Protein AF-A0A927E392-F1 (afdb_monomer_lite)

Sequence (57 aa):
MEDFRFHDLRHTWASWLIQSGVPLSVLQEMGGWESIEMVRRYAHLGAEPPDRTRTEN

Structure (mmCIF, N/CA/C/O backbone):
data_AF-A0A927E392-F1
#
_entry.id   AF-A0A927E392-F1
#
loop_
_atom_site.group_PDB
_atom_site.id
_atom_site.type_symbol
_atom_site.label_atom_id
_atom_site.label_alt_id
_atom_site.label_comp_id
_atom_site.label_asym_id
_atom_site.label_entity_id
_atom_site.label_seq_id
_atom_site.pdbx_PDB_ins_code
_atom_site.Cartn_x
_atom_site.Cartn_y
_atom_site.Cartn_z
_atom_site.occupancy
_atom_site.B_iso_or_equiv
_atom_site.auth_seq_id
_atom_site.auth_comp_id
_atom_site.auth_asym_id
_atom_site.auth_atom_id
_atom_site.pdbx_PDB_model_num
ATOM 1 N N . MET A 1 1 ? 19.966 -3.694 -11.808 1.00 50.12 1 MET A N 1
ATOM 2 C CA . MET A 1 1 ? 19.588 -2.278 -12.032 1.00 50.12 1 MET A CA 1
ATOM 3 C C . MET A 1 1 ? 18.633 -2.218 -13.223 1.00 50.12 1 MET A C 1
ATOM 5 O O . MET A 1 1 ? 18.950 -1.606 -14.232 1.00 50.12 1 MET A O 1
ATOM 9 N N . GLU A 1 2 ? 17.470 -2.864 -13.111 1.00 51.00 2 GLU A N 1
ATOM 10 C CA . GLU A 1 2 ? 16.389 -2.802 -14.120 1.00 51.00 2 GLU A CA 1
ATOM 11 C C . GLU A 1 2 ? 15.036 -2.429 -13.463 1.00 51.00 2 GLU A C 1
ATOM 13 O O . GLU A 1 2 ? 14.029 -2.225 -14.134 1.00 51.00 2 GLU A O 1
ATOM 18 N N . ASP A 1 3 ? 15.031 -2.243 -12.137 1.00 51.53 3 ASP A N 1
ATOM 19 C CA . ASP A 1 3 ? 13.838 -2.158 -11.288 1.00 51.53 3 ASP A CA 1
ATOM 20 C C . ASP A 1 3 ? 13.344 -0.731 -10.998 1.00 51.53 3 ASP A C 1
ATOM 22 O O . ASP A 1 3 ? 12.234 -0.556 -10.509 1.00 51.53 3 ASP A O 1
ATOM 26 N N . PHE A 1 4 ? 14.116 0.307 -11.327 1.00 56.12 4 PHE A N 1
ATOM 27 C CA . PHE A 1 4 ? 13.883 1.698 -10.884 1.00 56.12 4 PHE A CA 1
ATOM 28 C C . PHE A 1 4 ? 12.599 2.373 -11.410 1.00 56.12 4 PHE A C 1
ATOM 30 O O . PHE A 1 4 ? 12.329 3.520 -11.088 1.00 56.12 4 PHE A O 1
ATOM 37 N N . ARG A 1 5 ? 11.809 1.721 -12.272 1.00 63.97 5 ARG A N 1
ATOM 38 C CA . ARG A 1 5 ? 10.506 2.262 -12.715 1.00 63.97 5 ARG A CA 1
ATOM 39 C C . ARG A 1 5 ? 9.321 1.454 -12.221 1.00 63.97 5 ARG A C 1
ATOM 41 O O . ARG A 1 5 ? 8.334 2.035 -11.782 1.00 63.97 5 ARG A O 1
ATOM 48 N N . PHE A 1 6 ? 9.409 0.127 -12.267 1.00 64.19 6 PHE A N 1
ATOM 49 C CA . PHE A 1 6 ? 8.352 -0.735 -11.737 1.00 64.19 6 PHE A CA 1
ATOM 50 C C . PHE A 1 6 ? 8.350 -0.757 -10.209 1.00 64.19 6 PHE A C 1
ATOM 52 O O . PHE A 1 6 ? 7.279 -0.790 -9.604 1.00 64.19 6 PHE A O 1
ATOM 59 N N . HIS A 1 7 ? 9.527 -0.693 -9.585 1.00 73.75 7 HIS A N 1
ATOM 60 C CA . HIS A 1 7 ? 9.657 -0.623 -8.135 1.00 73.75 7 HIS A CA 1
ATOM 61 C C . HIS A 1 7 ? 9.108 0.705 -7.602 1.00 73.75 7 HIS A C 1
ATOM 63 O O . HIS A 1 7 ? 8.295 0.689 -6.684 1.00 73.75 7 HIS A O 1
ATOM 69 N N . ASP A 1 8 ? 9.441 1.832 -8.237 1.00 71.12 8 ASP A N 1
ATOM 70 C CA . ASP A 1 8 ? 8.894 3.152 -7.901 1.00 71.12 8 ASP A CA 1
ATOM 71 C C . ASP A 1 8 ? 7.374 3.231 -8.095 1.00 71.12 8 ASP A C 1
ATOM 73 O O . ASP A 1 8 ? 6.668 3.705 -7.207 1.00 71.12 8 ASP A O 1
ATOM 77 N N . LEU A 1 9 ? 6.836 2.677 -9.191 1.00 79.12 9 LEU A N 1
ATOM 78 C CA . LEU A 1 9 ? 5.385 2.591 -9.398 1.00 79.12 9 LEU A CA 1
ATOM 79 C C . LEU A 1 9 ? 4.707 1.769 -8.289 1.00 79.12 9 LEU A C 1
ATOM 81 O O . LEU A 1 9 ? 3.685 2.182 -7.741 1.00 79.12 9 LEU A O 1
ATOM 85 N N . ARG A 1 10 ? 5.293 0.618 -7.932 1.00 77.31 10 ARG A N 1
ATOM 86 C CA . ARG A 1 10 ? 4.812 -0.242 -6.841 1.00 77.31 10 ARG A CA 1
ATOM 87 C C . ARG A 1 10 ? 4.894 0.480 -5.491 1.00 77.31 10 ARG A C 1
ATOM 89 O O . ARG A 1 10 ? 3.985 0.323 -4.682 1.00 77.31 10 ARG A O 1
ATOM 96 N N . HIS A 1 11 ? 5.917 1.306 -5.273 1.00 77.88 11 HIS A N 1
ATOM 97 C CA . HIS A 1 11 ? 6.040 2.176 -4.101 1.00 77.88 11 HIS A CA 1
ATOM 98 C C . HIS A 1 11 ? 4.943 3.244 -4.056 1.00 77.88 11 HIS A C 1
ATOM 100 O O . HIS A 1 11 ? 4.264 3.365 -3.039 1.00 77.88 11 HIS A O 1
ATOM 106 N N . THR A 1 12 ? 4.728 3.991 -5.143 1.00 80.88 12 THR A N 1
ATOM 107 C CA . THR A 1 12 ? 3.685 5.028 -5.207 1.00 80.88 12 THR A CA 1
ATOM 108 C C . THR A 1 12 ? 2.296 4.429 -4.996 1.00 80.88 12 THR A C 1
ATOM 110 O O . THR A 1 12 ? 1.514 4.943 -4.197 1.00 80.88 12 THR A O 1
ATOM 113 N N . TRP A 1 13 ? 2.011 3.309 -5.660 1.00 84.19 13 TRP A N 1
ATOM 114 C CA . TRP A 1 13 ? 0.743 2.598 -5.536 1.00 84.19 13 TRP A CA 1
ATOM 115 C C . TRP A 1 13 ? 0.513 2.061 -4.116 1.00 84.19 13 TRP A C 1
ATOM 117 O O . TRP A 1 13 ? -0.566 2.265 -3.558 1.00 84.19 13 TRP A O 1
ATOM 127 N N . ALA A 1 14 ? 1.529 1.460 -3.485 1.00 79.56 14 ALA A N 1
ATOM 128 C CA . ALA A 1 14 ? 1.422 0.986 -2.106 1.00 79.56 14 ALA A CA 1
ATOM 129 C C . ALA A 1 14 ? 1.147 2.138 -1.123 1.00 79.56 14 ALA A C 1
ATOM 131 O O . ALA A 1 14 ? 0.249 2.033 -0.288 1.00 79.56 14 ALA A O 1
ATOM 132 N N . SER A 1 15 ? 1.851 3.265 -1.260 1.00 77.75 15 SER A N 1
ATOM 133 C CA . SER A 1 15 ? 1.642 4.448 -0.415 1.00 77.75 15 SER A CA 1
ATOM 134 C C . SER A 1 15 ? 0.246 5.060 -0.568 1.00 77.75 15 SER A C 1
ATOM 136 O O . SER A 1 15 ? -0.309 5.563 0.408 1.00 77.75 15 SER A O 1
ATOM 138 N N . TRP A 1 16 ? -0.340 5.021 -1.768 1.00 81.81 16 TRP A N 1
ATOM 139 C CA . TRP A 1 16 ? -1.706 5.501 -2.014 1.00 81.81 16 TRP A CA 1
ATOM 140 C C . TRP A 1 16 ? -2.762 4.609 -1.366 1.00 81.81 16 TRP A C 1
ATOM 142 O O . TRP A 1 16 ? -3.691 5.112 -0.740 1.00 81.81 16 TRP A O 1
ATOM 152 N N . LEU A 1 17 ? -2.615 3.288 -1.470 1.00 81.81 17 LEU A N 1
ATOM 153 C CA . LEU A 1 17 ? -3.553 2.348 -0.854 1.00 81.81 17 LEU A CA 1
ATOM 154 C C . LEU A 1 17 ? -3.533 2.437 0.673 1.00 81.81 17 LEU A C 1
ATOM 156 O O . LEU A 1 17 ? -4.588 2.418 1.303 1.00 81.81 17 LEU A O 1
ATOM 160 N N . ILE A 1 18 ? -2.349 2.598 1.263 1.00 78.38 18 ILE A N 1
ATOM 161 C CA . ILE A 1 18 ? -2.202 2.754 2.714 1.00 78.38 18 ILE A CA 1
ATOM 162 C C . ILE A 1 18 ? -2.842 4.064 3.184 1.00 78.38 18 ILE A C 1
ATOM 164 O O . ILE A 1 18 ? -3.588 4.053 4.161 1.00 78.38 18 ILE A O 1
ATOM 168 N N . GLN A 1 19 ? -2.653 5.164 2.446 1.00 76.81 19 GLN A N 1
ATOM 169 C CA . GLN A 1 19 ? -3.360 6.426 2.709 1.00 76.81 19 GLN A CA 1
ATOM 170 C C . GLN A 1 19 ? -4.877 6.315 2.515 1.00 76.81 19 GLN A C 1
ATOM 172 O O . GLN A 1 19 ? -5.638 6.948 3.240 1.00 76.81 19 GLN A O 1
ATOM 177 N N . SER A 1 20 ? -5.334 5.478 1.581 1.00 82.12 20 SER A N 1
ATOM 178 C CA . SER A 1 20 ? -6.756 5.187 1.377 1.00 82.12 20 SER A CA 1
ATOM 179 C C . SER A 1 20 ? -7.356 4.277 2.463 1.00 82.12 20 SER A C 1
ATOM 181 O O . SER A 1 20 ? -8.552 3.991 2.409 1.00 82.12 20 SER A O 1
ATOM 183 N N . GLY A 1 21 ? -6.561 3.810 3.436 1.00 80.00 21 GLY A N 1
ATOM 184 C CA . GLY A 1 21 ? -7.014 2.954 4.536 1.00 80.00 21 GLY A CA 1
ATOM 185 C C . GLY A 1 21 ? -7.051 1.458 4.210 1.00 80.00 21 GLY A C 1
ATOM 186 O O . GLY A 1 21 ? -7.691 0.690 4.927 1.00 80.00 21 GLY A O 1
ATOM 187 N N . VAL A 1 22 ? -6.385 1.022 3.136 1.00 83.12 22 VAL A N 1
ATOM 188 C CA . VAL A 1 22 ? -6.324 -0.395 2.760 1.00 83.12 22 VAL A CA 1
ATOM 189 C C . VAL A 1 22 ? -5.378 -1.147 3.706 1.00 83.12 22 VAL A C 1
ATOM 191 O O . VAL A 1 22 ? -4.232 -0.728 3.895 1.00 83.12 22 VAL A O 1
ATOM 194 N N . PRO A 1 23 ? -5.816 -2.271 4.301 1.00 78.88 23 PRO A N 1
ATOM 195 C CA . PRO A 1 23 ? -4.992 -3.038 5.223 1.00 78.88 23 PRO A CA 1
ATOM 196 C C . PRO A 1 23 ? -3.849 -3.768 4.506 1.00 78.88 23 PRO A C 1
ATOM 198 O O . PRO A 1 23 ? -3.966 -4.206 3.360 1.00 78.88 23 PRO A O 1
ATOM 201 N N . LEU A 1 24 ? -2.742 -3.961 5.227 1.00 79.00 24 LEU A N 1
ATOM 202 C CA . LEU A 1 24 ? -1.506 -4.555 4.700 1.00 79.00 24 LEU A CA 1
ATOM 203 C C . LEU A 1 24 ? -1.676 -5.985 4.175 1.00 79.00 24 LEU A C 1
ATOM 205 O O . LEU A 1 24 ? -0.929 -6.388 3.292 1.00 79.00 24 LEU A O 1
ATOM 209 N N . SER A 1 25 ? -2.649 -6.736 4.692 1.00 80.94 25 SER A N 1
ATOM 210 C CA . SER A 1 25 ? -3.004 -8.070 4.195 1.00 80.94 25 SER A CA 1
ATOM 211 C C . SER A 1 25 ? -3.514 -8.026 2.754 1.00 80.94 25 SER A C 1
ATOM 213 O O . SER A 1 25 ? -3.092 -8.825 1.927 1.00 80.94 25 SER A O 1
ATOM 215 N N . VAL A 1 26 ? -4.351 -7.038 2.428 1.00 83.56 26 VAL A N 1
ATOM 216 C CA . VAL A 1 26 ? -4.885 -6.845 1.073 1.00 83.56 26 VAL A CA 1
ATOM 217 C C . VAL A 1 26 ? -3.782 -6.374 0.128 1.00 83.56 26 VAL A C 1
ATOM 219 O O . VAL A 1 26 ? -3.666 -6.881 -0.984 1.00 83.56 26 VAL A O 1
ATOM 222 N N . LEU A 1 27 ? -2.913 -5.463 0.582 1.00 81.94 27 LEU A N 1
ATOM 223 C CA . LEU A 1 27 ? -1.712 -5.099 -0.176 1.00 81.94 27 LEU A CA 1
ATOM 224 C C . LEU A 1 27 ? -0.832 -6.323 -0.447 1.00 81.94 27 LEU A C 1
ATOM 226 O O . LEU A 1 27 ? -0.394 -6.506 -1.579 1.00 81.94 27 LEU A O 1
ATOM 230 N N . GLN A 1 28 ? -0.607 -7.179 0.553 1.00 83.12 28 GLN A N 1
ATOM 231 C CA . GLN A 1 28 ? 0.200 -8.389 0.408 1.00 83.12 28 GLN A CA 1
ATOM 232 C C . GLN A 1 28 ? -0.313 -9.292 -0.717 1.00 83.12 28 GLN A C 1
ATOM 234 O O . GLN A 1 28 ? 0.477 -9.679 -1.582 1.00 83.12 28 GLN A O 1
ATOM 239 N N . GLU A 1 29 ? -1.618 -9.573 -0.729 1.00 83.62 29 GLU A N 1
ATOM 240 C CA . GLU A 1 29 ? -2.255 -10.379 -1.775 1.00 83.62 29 GLU A CA 1
ATOM 241 C C . GLU A 1 29 ? -2.161 -9.709 -3.150 1.00 83.62 29 GLU A C 1
ATOM 243 O O . GLU A 1 29 ? -1.813 -10.359 -4.133 1.00 83.62 29 GLU A O 1
ATOM 248 N N . MET A 1 30 ? -2.399 -8.397 -3.229 1.00 81.50 30 MET A N 1
ATOM 249 C CA . MET A 1 30 ? -2.406 -7.676 -4.504 1.00 81.50 30 MET A CA 1
ATOM 250 C C . MET A 1 30 ? -1.011 -7.506 -5.127 1.00 81.50 30 MET A C 1
ATOM 252 O O . MET A 1 30 ? -0.882 -7.530 -6.349 1.00 81.50 30 MET A O 1
ATOM 256 N N . GLY A 1 31 ? 0.041 -7.316 -4.326 1.00 76.62 31 GLY A N 1
ATOM 257 C CA . GLY A 1 31 ? 1.408 -7.180 -4.843 1.00 76.62 31 GLY A CA 1
ATOM 258 C C . GLY A 1 31 ? 2.212 -8.478 -4.877 1.00 76.62 31 GLY A C 1
ATOM 259 O O . GLY A 1 31 ? 3.378 -8.446 -5.287 1.00 76.62 31 GLY A O 1
ATOM 260 N N . GLY A 1 32 ? 1.617 -9.604 -4.472 1.00 79.94 32 GLY A N 1
ATOM 261 C CA . GLY A 1 32 ? 2.260 -10.919 -4.505 1.00 79.94 32 GLY A CA 1
ATOM 262 C C . GLY A 1 32 ? 3.519 -10.978 -3.643 1.00 79.94 32 GLY A C 1
ATOM 263 O O . GLY A 1 32 ? 4.535 -11.528 -4.063 1.00 79.94 32 GLY A O 1
ATOM 264 N N . TRP A 1 33 ? 3.493 -10.336 -2.473 1.00 81.69 33 TRP A N 1
ATOM 265 C CA . TRP A 1 33 ? 4.625 -10.370 -1.552 1.00 81.69 33 TRP A CA 1
ATOM 266 C C . TRP A 1 33 ? 4.617 -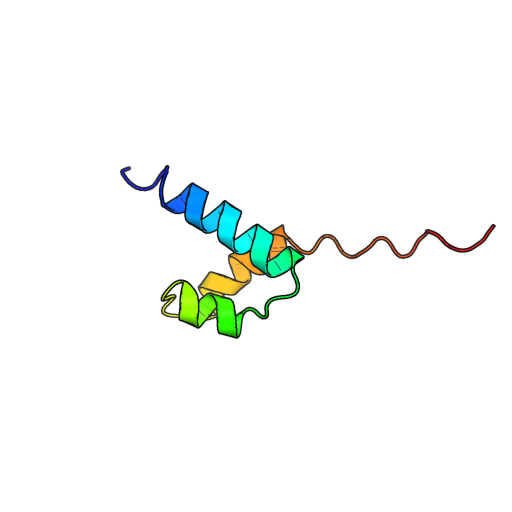11.664 -0.744 1.00 81.69 33 TRP A C 1
ATOM 268 O O . TRP A 1 33 ? 3.630 -11.994 -0.089 1.00 81.69 33 TRP A O 1
ATOM 278 N N . GLU A 1 34 ? 5.759 -12.348 -0.733 1.00 77.81 34 GLU A N 1
ATOM 279 C CA . GLU A 1 34 ? 5.933 -13.632 -0.043 1.00 77.81 34 GLU A CA 1
ATOM 280 C C . GLU A 1 34 ? 5.676 -13.530 1.470 1.00 77.81 34 GLU A C 1
ATOM 282 O O . GLU A 1 34 ? 5.127 -14.448 2.072 1.00 77.81 34 GLU A O 1
ATOM 287 N N . SER A 1 35 ? 5.976 -12.371 2.070 1.00 78.31 35 SER A N 1
ATOM 288 C CA . SER A 1 35 ? 5.842 -12.149 3.512 1.00 78.31 35 SER A CA 1
ATOM 289 C C . SER A 1 35 ? 5.273 -10.778 3.849 1.00 78.31 35 SER A C 1
ATOM 291 O O . SER A 1 35 ? 5.644 -9.758 3.263 1.00 78.31 35 SER A O 1
ATOM 293 N N . ILE A 1 36 ? 4.443 -10.737 4.893 1.00 74.12 36 ILE A N 1
ATOM 294 C CA . ILE A 1 36 ? 3.829 -9.500 5.392 1.00 74.12 36 ILE A CA 1
ATOM 295 C C . ILE A 1 36 ? 4.884 -8.527 5.939 1.00 74.12 36 ILE A C 1
ATOM 297 O O . ILE A 1 36 ? 4.689 -7.315 5.920 1.00 74.12 36 ILE A O 1
ATOM 301 N N . GLU A 1 37 ? 6.034 -9.043 6.378 1.00 78.38 37 GLU A N 1
ATOM 302 C CA . GLU A 1 37 ? 7.183 -8.249 6.822 1.00 78.38 37 GLU A CA 1
ATOM 303 C C . GLU A 1 37 ? 7.759 -7.369 5.706 1.00 78.38 37 GLU A C 1
ATOM 305 O O . GLU A 1 37 ? 8.141 -6.228 5.972 1.00 78.38 37 GLU A O 1
ATOM 310 N N . MET A 1 38 ? 7.742 -7.834 4.449 1.00 76.75 38 MET A N 1
ATOM 311 C CA . MET A 1 38 ? 8.129 -6.998 3.307 1.00 76.75 38 MET A CA 1
ATOM 312 C C . MET A 1 38 ? 7.146 -5.844 3.107 1.00 76.75 38 MET A C 1
ATOM 314 O O . MET A 1 38 ? 7.571 -4.717 2.870 1.00 76.75 38 MET A O 1
ATOM 318 N N . VAL A 1 39 ? 5.844 -6.094 3.274 1.00 77.38 39 VAL A N 1
ATOM 319 C CA . VAL A 1 39 ? 4.788 -5.077 3.131 1.00 77.38 39 VAL A CA 1
ATOM 320 C C . VAL A 1 39 ? 4.819 -4.065 4.284 1.00 77.38 39 VAL A C 1
ATOM 322 O O . VAL A 1 39 ? 4.592 -2.873 4.079 1.00 77.38 39 VAL A O 1
ATOM 325 N N . ARG A 1 40 ? 5.190 -4.491 5.500 1.00 74.88 40 ARG A N 1
ATOM 326 C CA . ARG A 1 40 ? 5.344 -3.604 6.673 1.00 74.88 40 ARG A CA 1
ATOM 327 C C . ARG A 1 40 ? 6.372 -2.489 6.472 1.00 74.88 40 ARG A C 1
ATOM 329 O O . ARG A 1 40 ? 6.226 -1.429 7.084 1.00 74.88 40 ARG A O 1
ATOM 336 N N . ARG A 1 41 ? 7.373 -2.695 5.607 1.00 73.88 41 ARG A N 1
ATOM 337 C CA . ARG A 1 41 ? 8.338 -1.651 5.221 1.00 73.88 41 ARG A CA 1
ATOM 338 C C . ARG A 1 41 ? 7.668 -0.498 4.459 1.00 73.88 41 ARG A C 1
ATOM 340 O O . ARG A 1 41 ? 8.114 0.635 4.578 1.00 73.88 41 ARG A O 1
ATOM 347 N N . TYR A 1 42 ? 6.575 -0.769 3.745 1.00 70.94 42 TYR A N 1
ATOM 348 C CA . TYR A 1 42 ? 5.783 0.237 3.028 1.00 70.94 42 TYR A CA 1
ATOM 349 C C . TYR A 1 42 ? 4.762 0.931 3.943 1.00 70.94 42 TYR A C 1
ATOM 351 O O . TYR A 1 42 ? 4.512 2.122 3.793 1.00 70.94 42 TYR A O 1
ATOM 359 N N . ALA A 1 43 ? 4.234 0.219 4.944 1.00 65.81 43 ALA A N 1
ATOM 360 C CA . ALA A 1 43 ? 3.288 0.754 5.931 1.00 65.81 43 ALA A CA 1
ATOM 361 C C . ALA A 1 43 ? 3.807 1.960 6.713 1.00 65.81 43 ALA A C 1
ATOM 363 O O . ALA A 1 43 ? 3.069 2.911 6.952 1.00 65.81 43 ALA A O 1
ATOM 364 N N . HIS A 1 44 ? 5.085 1.926 7.087 1.00 64.25 44 HIS A N 1
ATOM 365 C CA . HIS A 1 44 ? 5.698 2.976 7.897 1.00 64.25 44 HIS A CA 1
ATOM 366 C C . HIS A 1 44 ? 5.920 4.290 7.140 1.00 64.25 44 HIS A C 1
ATOM 368 O O . HIS A 1 44 ? 6.103 5.317 7.779 1.00 64.25 44 HIS A O 1
ATOM 374 N N . LEU A 1 45 ? 5.899 4.281 5.804 1.00 60.19 45 LEU A N 1
ATOM 375 C CA . LEU A 1 45 ? 6.151 5.479 4.994 1.00 60.19 45 LEU A CA 1
ATOM 376 C C . LEU A 1 45 ? 4.891 6.322 4.744 1.00 60.19 45 LEU A C 1
ATOM 378 O O . LEU A 1 45 ? 5.014 7.489 4.398 1.00 60.19 45 LEU A O 1
ATOM 382 N N . GLY A 1 46 ? 3.694 5.745 4.897 1.00 54.00 46 GLY A N 1
ATOM 383 C CA . GLY A 1 46 ? 2.416 6.443 4.684 1.00 54.00 46 GLY A CA 1
ATOM 384 C C . GLY A 1 46 ? 1.682 6.827 5.968 1.00 54.00 4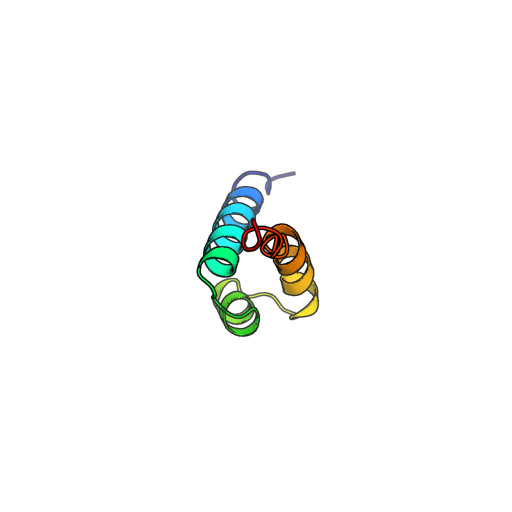6 GLY A C 1
ATOM 385 O O . GLY A 1 46 ? 0.681 7.533 5.910 1.00 54.00 46 GLY A O 1
ATOM 386 N N . ALA A 1 47 ? 2.157 6.354 7.119 1.00 54.62 47 ALA A N 1
ATOM 387 C CA . ALA A 1 47 ? 1.575 6.651 8.416 1.00 54.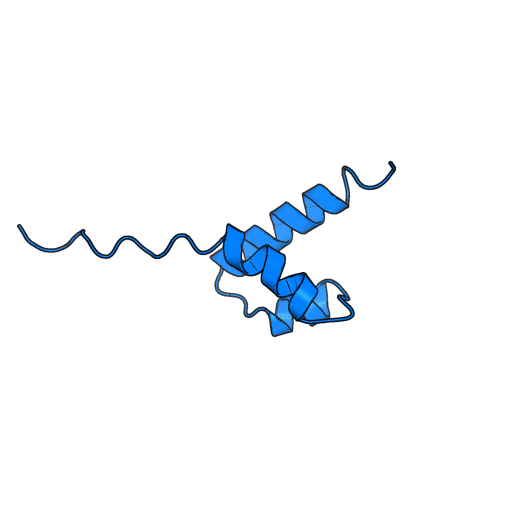62 47 ALA A CA 1
ATOM 388 C C . ALA A 1 47 ? 2.369 7.771 9.100 1.00 54.62 47 ALA A C 1
ATOM 390 O O . ALA A 1 47 ? 3.023 7.544 10.116 1.00 54.62 47 ALA A O 1
ATOM 391 N N . GLU A 1 48 ? 2.303 8.992 8.562 1.00 55.38 48 GLU A N 1
ATOM 392 C CA . GLU A 1 48 ? 2.392 10.138 9.468 1.00 55.38 48 GLU A CA 1
ATOM 393 C C . GLU A 1 48 ? 1.204 10.002 10.432 1.00 55.38 48 GLU A C 1
ATOM 395 O O . GLU A 1 48 ? 0.059 9.886 9.975 1.00 55.38 48 GLU A O 1
ATOM 400 N N . PRO A 1 49 ? 1.436 9.910 11.754 1.00 60.12 49 PRO A N 1
ATOM 401 C CA . PRO A 1 49 ? 0.330 9.909 12.693 1.00 60.12 49 PRO A CA 1
ATOM 402 C C . PRO A 1 49 ? -0.466 11.193 12.436 1.00 60.12 49 PRO A C 1
ATOM 404 O O . PRO A 1 49 ? 0.155 12.253 12.339 1.00 60.12 49 PRO A O 1
ATOM 407 N N . PRO A 1 50 ? -1.806 11.136 12.290 1.00 58.50 50 PRO A N 1
ATOM 408 C CA . PRO A 1 50 ? -2.581 12.357 12.160 1.00 58.50 50 PRO A CA 1
ATOM 409 C C . PRO A 1 50 ? -2.248 13.211 13.376 1.00 58.50 50 PRO A C 1
ATOM 411 O O . PRO A 1 50 ? -2.473 12.777 14.508 1.00 58.50 50 PRO A O 1
ATOM 414 N N . ASP A 1 51 ? -1.643 14.372 13.138 1.00 59.22 51 ASP A N 1
ATOM 415 C CA . ASP A 1 51 ? -1.339 15.334 14.180 1.00 59.22 51 ASP A CA 1
ATOM 416 C C . ASP A 1 51 ? -2.659 15.688 14.877 1.00 59.22 51 ASP A C 1
ATOM 418 O O . ASP A 1 51 ? -3.522 16.386 14.341 1.00 59.22 51 ASP A O 1
ATOM 422 N N . ARG A 1 52 ? -2.867 15.109 16.063 1.00 61.50 52 ARG A N 1
ATOM 423 C CA . ARG A 1 5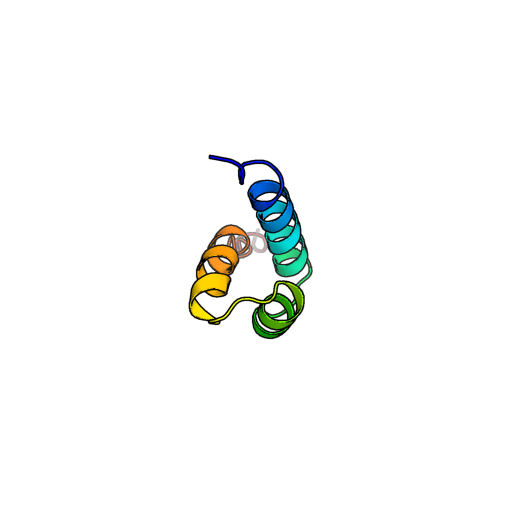2 ? -4.051 15.346 16.895 1.00 61.50 52 ARG A CA 1
ATOM 424 C C . ARG A 1 52 ? -3.903 16.637 17.707 1.00 61.50 52 ARG A C 1
ATOM 426 O O . ARG A 1 52 ? -4.506 16.739 18.768 1.00 61.50 52 ARG A O 1
ATOM 433 N N . THR A 1 53 ? -3.125 17.621 17.243 1.00 60.31 53 THR A N 1
ATOM 434 C CA . THR A 1 53 ? -2.959 18.919 17.920 1.00 60.31 53 THR A CA 1
ATOM 435 C C . THR A 1 53 ? -3.697 20.049 17.200 1.00 60.31 53 THR A C 1
ATOM 437 O O . TH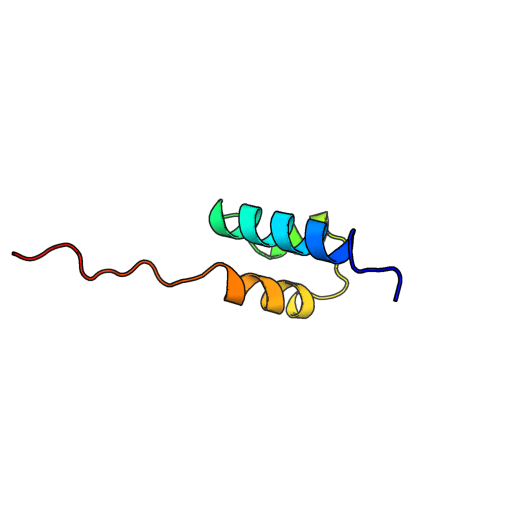R A 1 53 ? -3.276 21.200 17.188 1.00 60.31 53 THR A O 1
ATOM 440 N N . ARG A 1 54 ? -4.872 19.751 16.625 1.00 61.84 54 ARG A N 1
ATOM 441 C CA . ARG A 1 54 ? -5.821 20.789 16.198 1.00 61.84 54 ARG A CA 1
ATOM 442 C C . ARG A 1 54 ? -7.233 20.536 16.704 1.00 61.84 54 ARG A C 1
ATOM 444 O O . ARG A 1 54 ? -8.131 20.256 15.926 1.00 61.84 54 ARG A O 1
ATOM 451 N N . THR A 1 55 ? -7.400 20.707 18.006 1.00 61.22 55 THR A N 1
ATOM 452 C CA . THR A 1 55 ? -8.601 21.262 18.646 1.00 61.22 55 THR A CA 1
ATOM 453 C C . THR A 1 55 ? -8.196 21.590 20.074 1.00 61.22 55 THR A C 1
ATOM 455 O O . THR A 1 55 ? -8.023 20.654 20.840 1.00 61.22 55 THR A O 1
ATOM 458 N N . GLU A 1 56 ? -7.964 22.874 20.369 1.00 59.31 56 GLU A N 1
ATOM 459 C CA . GLU A 1 56 ? -8.207 23.559 21.657 1.00 59.31 56 GLU A CA 1
ATOM 460 C C . GLU A 1 56 ? -7.467 24.917 21.691 1.00 59.31 56 GLU A C 1
ATOM 462 O O . GLU A 1 56 ? -6.405 25.061 22.295 1.00 59.31 56 GLU A O 1
ATOM 467 N N . ASN A 1 57 ? -8.021 25.915 20.988 1.00 49.41 57 ASN A N 1
ATOM 468 C CA . ASN A 1 57 ? -8.215 27.299 21.459 1.00 49.41 57 ASN A CA 1
ATOM 469 C C . ASN A 1 57 ? -9.114 28.064 20.483 1.00 49.41 57 ASN A C 1
ATOM 471 O O . ASN A 1 57 ? -8.796 28.057 19.272 1.00 49.41 57 ASN A O 1
#

Radius of gyration: 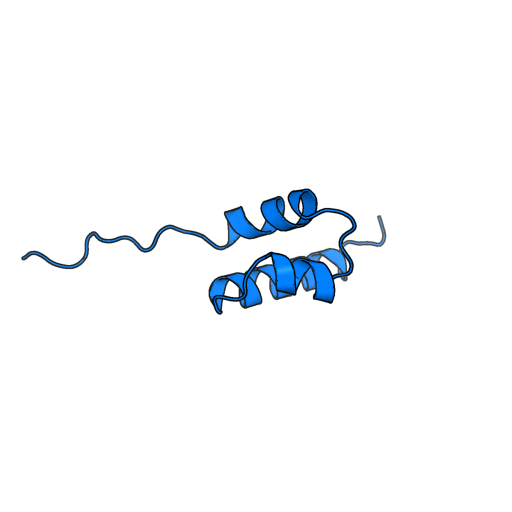14.14 Å; chains: 1; bounding box: 28×41×36 Å

InterPro domains:
  IPR002104 Integrase, catalytic domain [PF00589] (3-45)
  IPR002104 Integrase, catalytic domain [PS51898] (1-57)
  IPR011010 DNA breaking-rejoining enzyme, catalytic core [SSF56349] (3-47)
  IPR013762 Integrase-like, catalytic domain superfamily [G3DSA:1.10.443.10] (1-55)

pLDDT: mean 71.25, std 10.72, range [49.41, 84.19]

Foldseek 3Di:
DPCVPVVVVLLVVLLVCLLVVNDLVVNCVVVVPPDSVVSVVSNVVNCPPPPPPPDDD

Secondary structure (DSSP, 8-state):
---TTHHHHHHHHHHHHHHTT--HHHHHHHHT-S-HHHHHHHHHHH-PPP----S--

Organism: Klebsiella pneumoniae (NCBI:txid573)